Protein AF-A0A818R0W9-F1 (afdb_monomer_lite)

Radius of gyration: 15.57 Å; chains: 1; bounding box: 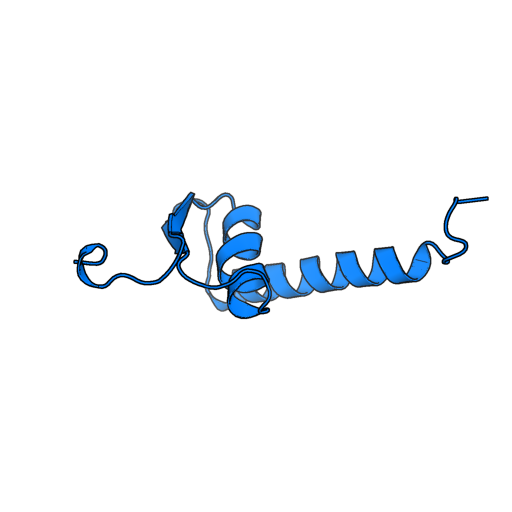54×27×24 Å

Sequence (75 aa):
THPFGLPLVPLVYIIKAFDRSVRSMVKAWGWTKDDVILHVLPLHHVHGLINALLTPLFVGATIIMLPHFDASKVI

Structure (mmCIF, N/CA/C/O backbone):
data_AF-A0A818R0W9-F1
#
_entry.id   AF-A0A818R0W9-F1
#
loop_
_atom_site.group_PDB
_atom_site.id
_atom_site.type_symbol
_atom_site.label_atom_id
_atom_site.label_alt_id
_atom_site.label_comp_id
_atom_site.label_asym_id
_atom_site.label_entity_id
_atom_site.label_seq_id
_atom_site.pdbx_PDB_ins_code
_atom_site.Cartn_x
_atom_site.Cartn_y
_atom_site.Cartn_z
_atom_site.occupancy
_atom_site.B_iso_or_equiv
_atom_site.auth_seq_id
_atom_site.auth_comp_id
_atom_site.auth_asym_id
_atom_site.auth_atom_id
_atom_site.pdbx_PDB_model_num
ATOM 1 N N . THR A 1 1 ? 35.235 -4.801 -6.182 1.00 48.59 1 THR A N 1
ATOM 2 C CA . THR A 1 1 ? 34.340 -4.567 -7.336 1.00 48.59 1 THR A CA 1
ATOM 3 C C . THR A 1 1 ? 33.127 -5.466 -7.170 1.00 48.59 1 THR A C 1
ATOM 5 O O . THR A 1 1 ? 33.296 -6.629 -6.837 1.00 48.59 1 THR A O 1
ATOM 8 N N . HIS A 1 2 ? 31.908 -4.921 -7.243 1.00 53.88 2 HIS A N 1
ATOM 9 C CA . HIS A 1 2 ? 30.676 -5.688 -6.997 1.00 53.88 2 HIS A CA 1
ATOM 10 C C . HIS A 1 2 ? 30.466 -6.715 -8.133 1.00 53.88 2 HIS A C 1
ATOM 12 O O . HIS A 1 2 ? 30.728 -6.354 -9.282 1.00 53.88 2 HIS A O 1
ATOM 18 N N . PRO A 1 3 ? 29.979 -7.944 -7.867 1.00 61.31 3 PRO A N 1
ATOM 19 C CA . PRO A 1 3 ? 29.938 -9.057 -8.835 1.00 61.31 3 PRO A CA 1
ATOM 20 C C . PRO A 1 3 ? 29.160 -8.818 -10.144 1.00 61.31 3 PRO A C 1
ATOM 22 O O . PRO A 1 3 ? 29.225 -9.653 -11.036 1.00 61.31 3 PRO A O 1
ATOM 25 N N . PHE A 1 4 ? 28.451 -7.693 -10.289 1.00 68.94 4 PHE A N 1
ATOM 26 C CA . PHE A 1 4 ? 27.541 -7.439 -11.412 1.00 68.94 4 PHE A CA 1
ATOM 27 C C . PHE A 1 4 ? 27.855 -6.181 -12.234 1.00 68.94 4 PHE A C 1
ATOM 29 O O . PHE A 1 4 ? 27.091 -5.857 -13.135 1.00 68.94 4 PHE A O 1
ATOM 36 N N . GLY A 1 5 ? 28.936 -5.446 -11.943 1.00 60.34 5 GLY A N 1
ATOM 37 C CA . GLY A 1 5 ? 29.398 -4.325 -12.785 1.00 60.34 5 GLY A CA 1
ATOM 38 C C . GLY A 1 5 ? 28.445 -3.123 -12.941 1.00 60.34 5 GLY A C 1
ATOM 39 O O . GLY A 1 5 ? 28.818 -2.139 -13.573 1.00 60.34 5 GLY A O 1
ATOM 40 N N . LEU A 1 6 ? 27.243 -3.157 -12.360 1.00 61.44 6 LEU A N 1
ATOM 41 C CA . LEU A 1 6 ? 26.296 -2.045 -12.378 1.00 61.44 6 LEU A CA 1
ATOM 42 C C . LEU A 1 6 ? 26.669 -1.018 -11.293 1.00 61.44 6 LEU A C 1
ATOM 44 O O . LEU A 1 6 ? 26.970 -1.415 -10.161 1.00 61.44 6 LEU A O 1
ATOM 48 N N . PRO A 1 7 ? 26.640 0.297 -11.583 1.00 63.31 7 PRO A N 1
ATOM 49 C CA . PRO A 1 7 ? 26.817 1.311 -10.549 1.00 63.31 7 PRO A CA 1
ATOM 50 C C . PRO A 1 7 ? 25.722 1.147 -9.482 1.00 63.31 7 PRO A C 1
ATOM 52 O O . PRO A 1 7 ? 24.592 0.816 -9.810 1.00 63.31 7 PRO A O 1
ATOM 55 N N . LEU A 1 8 ? 26.016 1.391 -8.200 1.00 62.84 8 LEU A N 1
ATOM 56 C CA . LEU A 1 8 ? 25.008 1.326 -7.117 1.00 62.84 8 LEU A CA 1
ATOM 57 C C . LEU A 1 8 ? 23.930 2.421 -7.235 1.00 62.84 8 LEU A C 1
ATOM 59 O O . LEU A 1 8 ? 22.858 2.341 -6.637 1.00 62.84 8 LEU A O 1
ATOM 63 N N . VAL A 1 9 ? 24.221 3.450 -8.027 1.00 72.06 9 VAL A N 1
ATOM 64 C CA . VAL A 1 9 ? 23.421 4.663 -8.195 1.00 72.06 9 VAL A CA 1
ATOM 65 C C . VAL A 1 9 ? 21.983 4.381 -8.685 1.00 72.06 9 VAL A C 1
ATOM 67 O O . VAL A 1 9 ? 21.054 4.853 -8.030 1.00 72.06 9 VAL A O 1
ATOM 70 N N . PRO A 1 10 ? 21.725 3.578 -9.740 1.00 79.25 10 PRO A N 1
ATOM 71 C CA . PRO A 1 10 ? 20.373 3.301 -10.233 1.00 79.25 10 PRO A CA 1
ATOM 72 C C . PRO A 1 10 ? 19.506 2.531 -9.230 1.00 79.25 10 PRO A C 1
ATOM 74 O O . PRO A 1 10 ? 18.320 2.826 -9.102 1.00 79.25 10 PRO A O 1
ATOM 77 N N . LEU A 1 11 ? 20.089 1.602 -8.46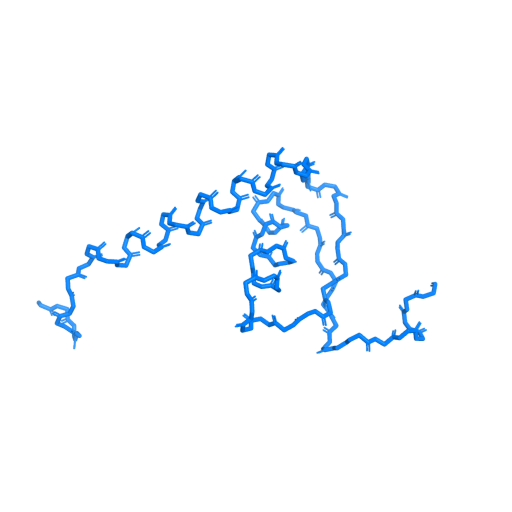3 1.00 83.00 11 LEU A N 1
ATOM 78 C CA . LEU A 1 11 ? 19.357 0.857 -7.434 1.00 83.00 11 LEU A CA 1
ATOM 79 C C . LEU A 1 11 ? 18.823 1.795 -6.340 1.00 83.00 11 LEU A C 1
ATOM 81 O O . LEU A 1 11 ? 17.659 1.700 -5.951 1.00 83.00 11 LEU A O 1
ATOM 85 N N . VAL A 1 12 ? 19.636 2.761 -5.900 1.00 88.38 12 VAL A N 1
ATOM 86 C CA . VAL A 1 12 ? 19.212 3.782 -4.92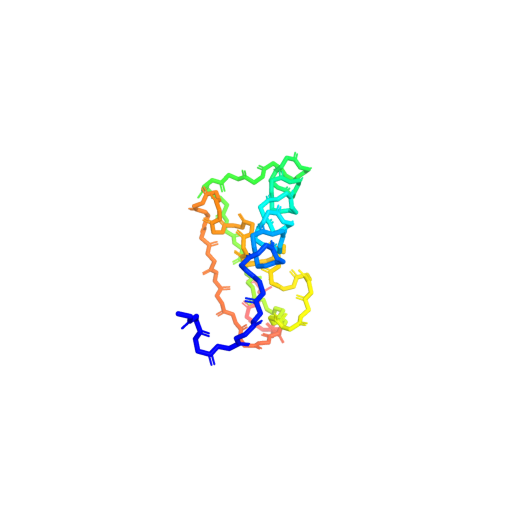8 1.00 88.38 12 VAL A CA 1
ATOM 87 C C . VAL A 1 12 ? 18.067 4.637 -5.480 1.00 88.38 12 VAL A C 1
ATOM 89 O O . VAL A 1 12 ? 17.134 4.963 -4.743 1.00 88.38 12 VAL A O 1
ATOM 92 N N . TYR A 1 13 ? 18.089 4.988 -6.770 1.00 88.50 13 TYR A N 1
ATOM 93 C CA . TYR A 1 13 ? 16.990 5.734 -7.393 1.00 88.50 13 TYR A CA 1
ATOM 94 C C . TYR A 1 13 ? 15.685 4.937 -7.436 1.00 88.50 13 TYR A C 1
ATOM 96 O O . TYR A 1 13 ? 14.628 5.512 -7.169 1.00 88.50 13 TYR A O 1
ATOM 104 N N . ILE A 1 14 ? 15.758 3.635 -7.718 1.00 91.25 14 ILE A N 1
ATOM 105 C CA . ILE A 1 14 ? 14.595 2.739 -7.742 1.00 91.25 14 ILE A CA 1
ATOM 106 C C . ILE A 1 14 ? 13.967 2.636 -6.349 1.00 91.25 14 ILE A C 1
ATOM 108 O O . ILE A 1 14 ? 12.768 2.859 -6.200 1.00 91.25 14 ILE A O 1
ATOM 112 N N . ILE A 1 15 ? 14.774 2.396 -5.310 1.00 92.88 15 ILE A N 1
ATOM 113 C CA . ILE A 1 15 ? 14.285 2.332 -3.922 1.00 92.88 15 ILE A CA 1
ATOM 114 C C . ILE A 1 15 ? 13.599 3.648 -3.531 1.00 92.88 15 ILE A C 1
ATOM 116 O O . ILE A 1 15 ? 12.496 3.646 -2.985 1.00 92.88 15 ILE A O 1
ATOM 120 N N . LYS A 1 16 ? 14.200 4.791 -3.886 1.00 94.12 16 LYS A N 1
ATOM 121 C CA . LYS A 1 16 ? 13.597 6.112 -3.651 1.00 94.12 16 LYS A CA 1
ATOM 122 C C . LYS A 1 16 ? 12.293 6.324 -4.429 1.00 94.12 16 LYS A C 1
ATOM 124 O O . LYS A 1 16 ? 11.430 7.064 -3.967 1.00 94.12 16 LYS A O 1
ATOM 129 N N . ALA A 1 17 ? 12.143 5.737 -5.615 1.00 94.62 17 ALA A N 1
ATOM 130 C CA . ALA A 1 17 ? 10.906 5.830 -6.389 1.00 94.62 17 ALA A CA 1
ATOM 131 C C . ALA A 1 17 ? 9.762 5.049 -5.728 1.00 94.62 17 ALA A C 1
ATOM 133 O O . ALA A 1 17 ? 8.640 5.558 -5.666 1.00 94.62 17 ALA A O 1
ATOM 134 N N . PHE A 1 18 ? 10.050 3.867 -5.176 1.00 95.69 18 PHE A N 1
ATOM 135 C CA . PHE A 1 18 ? 9.074 3.106 -4.398 1.00 95.69 18 PHE A CA 1
ATOM 136 C C . PHE A 1 18 ? 8.652 3.845 -3.126 1.00 95.69 18 PHE A C 1
ATOM 138 O O . PHE A 1 18 ? 7.454 4.011 -2.909 1.00 95.69 18 PHE A O 1
ATOM 145 N N . ASP A 1 19 ? 9.605 4.376 -2.352 1.00 97.56 19 ASP A N 1
ATOM 146 C CA . ASP A 1 19 ? 9.312 5.165 -1.144 1.00 97.56 19 ASP A CA 1
ATOM 147 C C . ASP A 1 19 ? 8.394 6.364 -1.449 1.00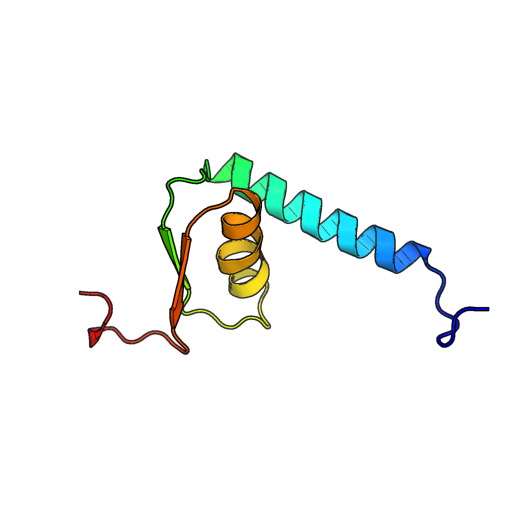 97.56 19 ASP A C 1
ATOM 149 O O . ASP A 1 19 ? 7.375 6.553 -0.784 1.00 97.56 19 ASP A O 1
ATOM 153 N N . ARG A 1 20 ? 8.674 7.126 -2.518 1.00 97.94 20 ARG A N 1
ATOM 154 C CA . ARG A 1 20 ? 7.805 8.239 -2.946 1.00 97.94 20 ARG A CA 1
ATOM 155 C C . ARG A 1 20 ? 6.403 7.780 -3.336 1.00 97.94 20 ARG A C 1
ATOM 157 O O . ARG A 1 20 ? 5.431 8.434 -2.964 1.00 97.94 20 ARG A O 1
ATOM 164 N N . SER A 1 21 ? 6.301 6.686 -4.087 1.00 97.88 21 SER A N 1
ATOM 165 C CA . SER A 1 21 ? 5.012 6.160 -4.555 1.00 97.88 21 SER A CA 1
ATOM 166 C C . SER A 1 21 ? 4.144 5.720 -3.376 1.00 97.88 21 SER A C 1
ATOM 168 O O . SER A 1 21 ? 2.978 6.101 -3.291 1.00 97.88 21 SER A O 1
ATOM 170 N N . VAL A 1 22 ? 4.743 5.003 -2.423 1.00 98.31 22 VAL A N 1
ATOM 171 C CA . VAL A 1 22 ? 4.085 4.563 -1.189 1.00 98.31 22 VAL A CA 1
ATOM 172 C C . VAL A 1 22 ? 3.641 5.759 -0.344 1.00 98.31 22 VAL A C 1
ATOM 174 O O . VAL A 1 22 ? 2.466 5.859 -0.007 1.00 98.31 22 VAL A O 1
ATOM 177 N N . ARG A 1 23 ? 4.524 6.729 -0.065 1.00 98.31 23 ARG A N 1
ATOM 178 C CA . ARG A 1 23 ? 4.165 7.933 0.713 1.00 98.31 23 ARG A CA 1
ATOM 179 C C . ARG A 1 23 ? 3.051 8.748 0.061 1.00 98.31 23 ARG A C 1
ATOM 181 O O . ARG A 1 23 ? 2.198 9.286 0.764 1.00 98.31 23 ARG A O 1
ATOM 188 N N . SER A 1 24 ? 3.054 8.842 -1.270 1.00 98.25 24 SER A N 1
ATOM 189 C CA . SER A 1 24 ? 1.974 9.490 -2.016 1.00 98.25 24 SER A CA 1
ATOM 190 C C . SER A 1 24 ? 0.645 8.770 -1.808 1.00 98.25 24 SER A C 1
ATOM 192 O O . SER A 1 24 ? -0.365 9.438 -1.606 1.00 98.25 24 SER A O 1
ATOM 194 N N . MET A 1 25 ? 0.641 7.435 -1.821 1.00 98.06 25 MET A N 1
ATOM 195 C CA . MET A 1 25 ? -0.567 6.640 -1.602 1.00 98.06 25 MET A CA 1
ATOM 196 C C . MET A 1 25 ? -1.087 6.767 -0.169 1.00 98.06 25 MET A C 1
ATOM 198 O O . MET A 1 25 ? -2.272 7.021 0.030 1.00 98.06 25 MET A O 1
ATOM 202 N N . VAL A 1 26 ? -0.193 6.691 0.825 1.00 98.44 26 VAL A N 1
ATOM 203 C CA . VAL A 1 26 ? -0.546 6.912 2.236 1.00 98.44 26 VAL A CA 1
ATOM 204 C C . VAL A 1 26 ? -1.213 8.270 2.417 1.00 98.44 26 VAL A C 1
ATOM 206 O O . VAL A 1 26 ? -2.280 8.358 3.014 1.00 98.44 26 VAL A O 1
ATOM 209 N N . LYS A 1 27 ? -0.625 9.331 1.852 1.00 98.31 27 LYS A N 1
ATOM 210 C CA . LYS A 1 27 ? -1.185 10.682 1.944 1.00 98.31 27 LYS A CA 1
ATOM 211 C C . LYS A 1 27 ? -2.519 10.816 1.209 1.00 98.31 27 LYS A C 1
ATOM 213 O O . LYS A 1 27 ? -3.410 11.490 1.710 1.00 98.31 27 LYS A O 1
ATOM 218 N N . ALA A 1 28 ? -2.631 10.244 0.012 1.00 98.12 28 ALA A N 1
ATOM 219 C CA . ALA A 1 28 ? -3.811 10.404 -0.828 1.00 98.12 28 ALA A CA 1
ATOM 220 C C . ALA A 1 28 ? -5.038 9.691 -0.251 1.00 98.12 28 ALA A C 1
ATOM 222 O O . ALA A 1 28 ? -6.141 10.220 -0.353 1.00 98.12 28 ALA A O 1
ATOM 223 N N . TRP A 1 29 ? -4.852 8.500 0.322 1.00 97.25 29 TRP A N 1
ATOM 224 C CA . TRP A 1 29 ? -5.953 7.650 0.792 1.00 97.25 29 TRP A CA 1
ATOM 225 C C . TRP A 1 29 ? -6.068 7.569 2.313 1.00 97.25 29 TRP A C 1
ATOM 227 O O . TRP A 1 29 ? -6.991 6.941 2.814 1.00 97.25 29 TRP A O 1
ATOM 237 N N . GLY A 1 30 ? -5.168 8.224 3.048 1.00 97.75 30 GLY A N 1
ATOM 238 C CA . GLY A 1 30 ? -5.237 8.294 4.505 1.00 97.75 30 GLY A CA 1
ATOM 239 C C . GLY A 1 30 ? -4.959 6.963 5.196 1.00 97.75 30 GLY A C 1
ATOM 240 O O . GLY A 1 30 ? -5.516 6.730 6.260 1.00 97.75 30 GLY A O 1
ATOM 241 N N . TRP A 1 31 ? -4.113 6.111 4.606 1.00 98.25 31 TRP A N 1
ATOM 242 C CA . TRP A 1 31 ? -3.760 4.810 5.178 1.00 98.25 31 TRP A CA 1
ATOM 243 C C . TRP A 1 31 ? -3.235 4.931 6.611 1.00 98.25 31 TRP A C 1
ATOM 245 O O . TRP A 1 31 ? -2.356 5.745 6.913 1.00 98.25 31 TRP A O 1
ATOM 255 N N . THR A 1 32 ? -3.727 4.050 7.467 1.00 98.38 32 THR A N 1
ATOM 256 C CA . THR A 1 32 ? -3.380 3.915 8.876 1.00 98.38 32 THR A CA 1
ATOM 257 C C . THR A 1 32 ? -3.014 2.469 9.199 1.00 98.38 32 THR A C 1
ATOM 259 O O . THR A 1 32 ? -3.296 1.543 8.443 1.00 98.38 32 THR A O 1
ATOM 262 N N . LYS A 1 33 ? -2.395 2.254 10.360 1.00 98.56 33 LYS A N 1
ATOM 263 C CA . LYS A 1 33 ? -2.097 0.909 10.874 1.00 98.56 33 LYS A CA 1
ATOM 264 C C . LYS A 1 33 ? -3.351 0.069 11.169 1.00 98.56 33 LYS A C 1
ATOM 266 O O . LYS A 1 33 ? -3.245 -1.145 11.289 1.00 98.56 33 LYS A O 1
ATOM 271 N N . ASP A 1 34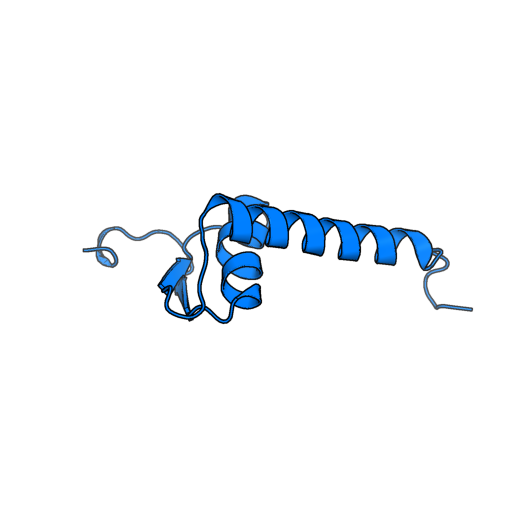 ? -4.499 0.722 11.351 1.00 98.62 34 ASP A N 1
ATOM 272 C CA . ASP A 1 34 ? -5.749 0.070 11.752 1.00 98.62 34 ASP A CA 1
ATOM 273 C C . ASP A 1 34 ? -6.524 -0.456 10.529 1.00 98.62 34 ASP A C 1
ATOM 275 O O . ASP A 1 34 ? -7.510 -1.178 10.679 1.00 98.62 34 ASP A O 1
ATOM 279 N N . ASP A 1 35 ? -6.059 -0.138 9.316 1.00 98.44 35 ASP A N 1
ATOM 280 C CA . ASP A 1 35 ? -6.644 -0.635 8.078 1.00 98.44 35 ASP A CA 1
ATOM 281 C C . ASP A 1 35 ? -6.367 -2.130 7.862 1.00 98.44 35 ASP A C 1
ATOM 283 O O . ASP A 1 35 ? -5.319 -2.682 8.224 1.00 98.44 35 ASP A O 1
ATOM 287 N N . VAL A 1 36 ? -7.319 -2.785 7.197 1.00 98.06 36 VAL A N 1
ATOM 288 C CA . VAL A 1 36 ? -7.217 -4.176 6.757 1.00 98.06 36 VAL A CA 1
ATOM 289 C C . VAL A 1 36 ? -7.588 -4.244 5.284 1.00 98.06 36 VAL A C 1
ATOM 291 O O . VAL A 1 36 ? -8.666 -3.800 4.894 1.00 98.06 36 VAL A O 1
ATOM 294 N N . ILE A 1 37 ? -6.719 -4.827 4.460 1.00 97.19 37 ILE A N 1
ATOM 295 C CA . ILE A 1 37 ? -6.973 -4.993 3.026 1.00 97.19 37 ILE A CA 1
ATOM 296 C C . ILE A 1 37 ? -6.968 -6.453 2.611 1.00 97.19 37 ILE A C 1
ATOM 298 O O . ILE A 1 37 ? -6.094 -7.233 2.986 1.00 97.19 37 ILE A O 1
ATOM 302 N N . LEU A 1 38 ? -7.934 -6.800 1.766 1.00 96.56 38 LEU A N 1
ATOM 303 C CA . LEU A 1 38 ? -7.953 -8.059 1.045 1.00 96.56 38 LEU A CA 1
ATOM 304 C C . LEU A 1 38 ? -7.168 -7.917 -0.267 1.00 96.56 38 LEU A C 1
ATOM 306 O O . LEU A 1 38 ? -7.617 -7.273 -1.215 1.00 96.56 38 LEU A O 1
ATOM 310 N N . HIS A 1 39 ? -5.995 -8.535 -0.339 1.00 97.38 39 HIS A N 1
ATOM 311 C CA . HIS A 1 39 ? -5.145 -8.520 -1.520 1.00 97.38 39 HIS A CA 1
ATOM 312 C C . HIS A 1 39 ? -5.439 -9.725 -2.420 1.00 97.38 39 HIS A C 1
ATOM 314 O O . HIS A 1 39 ? -4.973 -10.834 -2.174 1.00 97.38 39 HIS A O 1
ATOM 320 N N . VAL A 1 40 ? -6.156 -9.480 -3.517 1.00 96.88 40 VAL A N 1
ATOM 321 C CA . VAL A 1 40 ? -6.514 -10.481 -4.550 1.00 96.88 40 VAL A CA 1
ATOM 322 C C . VAL A 1 40 ? -5.821 -10.242 -5.898 1.00 96.88 40 VAL A C 1
ATOM 324 O O . VAL A 1 40 ? -6.108 -10.922 -6.882 1.00 96.88 40 VAL A O 1
ATOM 327 N N . LEU A 1 41 ? -4.951 -9.231 -5.974 1.00 97.31 41 LEU A N 1
ATOM 328 C CA . LEU A 1 41 ? -4.361 -8.762 -7.229 1.00 97.31 41 LEU A CA 1
ATOM 329 C C . LEU A 1 41 ? -2.993 -9.408 -7.518 1.00 97.31 41 LEU A C 1
ATOM 331 O O . LEU A 1 41 ? -2.324 -9.870 -6.597 1.00 97.31 41 LEU A O 1
ATOM 335 N N . PRO A 1 42 ? -2.520 -9.425 -8.775 1.00 96.25 42 PRO A N 1
ATOM 336 C CA . PRO A 1 42 ? -1.187 -9.933 -9.094 1.00 96.25 42 PRO A CA 1
ATOM 337 C C . PRO A 1 42 ? -0.058 -8.989 -8.656 1.00 96.25 42 PRO A C 1
ATOM 339 O O . PRO A 1 42 ? -0.146 -7.772 -8.823 1.00 96.25 42 PRO A O 1
ATOM 342 N N . LEU A 1 43 ? 1.063 -9.552 -8.193 1.00 96.44 43 LEU A N 1
ATOM 343 C CA . LEU A 1 43 ? 2.236 -8.786 -7.735 1.00 96.44 43 LEU A CA 1
ATOM 344 C C . LEU A 1 43 ? 3.148 -8.271 -8.861 1.00 96.44 43 LEU A C 1
ATOM 346 O O . LEU A 1 43 ? 4.043 -7.470 -8.609 1.00 96.44 43 LEU A O 1
ATOM 350 N N . HIS A 1 44 ? 2.933 -8.701 -10.105 1.00 95.38 44 HIS A N 1
ATOM 351 C CA . HIS A 1 44 ? 3.689 -8.210 -11.266 1.00 95.38 44 HIS A CA 1
ATOM 352 C C . HIS A 1 44 ? 3.094 -6.927 -11.875 1.00 95.38 44 HIS A C 1
ATOM 354 O O . HIS A 1 44 ? 3.636 -6.396 -12.841 1.00 95.38 44 HIS A O 1
ATOM 360 N N . HIS A 1 45 ? 1.995 -6.411 -11.314 1.00 94.94 45 HIS A N 1
ATOM 361 C CA . HIS A 1 45 ? 1.410 -5.123 -11.682 1.00 94.94 45 HIS A CA 1
ATOM 362 C C . HIS A 1 45 ? 1.563 -4.107 -10.549 1.00 94.94 45 HIS A C 1
ATOM 364 O O . HIS A 1 45 ? 1.432 -4.438 -9.372 1.00 94.94 45 HIS A O 1
ATOM 370 N N . VAL A 1 46 ? 1.765 -2.835 -10.918 1.00 96.12 46 VAL A N 1
ATOM 371 C CA . VAL A 1 46 ? 1.956 -1.719 -9.972 1.00 96.12 46 VAL A CA 1
ATOM 372 C C . VAL A 1 46 ? 0.826 -1.606 -8.947 1.00 96.12 46 VAL A C 1
ATOM 374 O O . VAL A 1 46 ? 1.077 -1.278 -7.792 1.00 96.12 46 VAL A O 1
ATOM 377 N N . HIS A 1 47 ? -0.410 -1.919 -9.341 1.00 96.38 47 HIS A N 1
ATOM 378 C CA . HIS A 1 47 ? -1.553 -1.850 -8.441 1.00 96.38 47 HIS A CA 1
ATOM 379 C C . HIS A 1 47 ? -1.475 -2.917 -7.336 1.00 96.38 47 HIS A C 1
ATOM 381 O O . HIS A 1 47 ? -1.665 -2.593 -6.170 1.00 96.38 47 HIS A O 1
ATOM 387 N N . GLY A 1 48 ? -1.141 -4.170 -7.658 1.00 97.19 48 GLY A N 1
ATOM 388 C CA . GLY A 1 48 ? -0.945 -5.193 -6.626 1.00 97.19 48 GLY A CA 1
ATOM 389 C C . GLY A 1 48 ? 0.275 -4.880 -5.760 1.00 97.19 48 GLY A C 1
ATOM 390 O O . GLY A 1 48 ? 0.180 -4.789 -4.542 1.00 97.19 48 GLY A O 1
ATOM 391 N N . LEU A 1 49 ? 1.416 -4.607 -6.393 1.00 97.38 49 LEU A N 1
ATOM 392 C CA . LEU A 1 49 ? 2.674 -4.421 -5.675 1.00 97.38 49 LEU A CA 1
ATOM 393 C C . LEU A 1 49 ? 2.707 -3.157 -4.803 1.00 97.38 49 LEU A C 1
ATOM 395 O O . LEU A 1 49 ? 3.067 -3.226 -3.633 1.00 97.38 49 LEU A O 1
ATOM 399 N N . ILE A 1 50 ? 2.377 -1.988 -5.353 1.00 97.38 50 ILE A N 1
ATOM 400 C CA . ILE A 1 50 ? 2.511 -0.717 -4.623 1.00 97.38 50 ILE A CA 1
ATOM 401 C C . ILE A 1 50 ? 1.299 -0.464 -3.756 1.00 97.38 50 ILE A C 1
ATOM 403 O O . ILE A 1 50 ? 1.434 -0.217 -2.560 1.00 97.38 50 ILE A O 1
ATOM 407 N N . ASN A 1 51 ? 0.123 -0.490 -4.372 1.00 96.75 51 ASN A N 1
ATOM 408 C CA . ASN A 1 51 ? -1.087 -0.052 -3.708 1.00 96.75 51 ASN A CA 1
ATOM 409 C C . ASN A 1 51 ? -1.580 -1.095 -2.697 1.00 96.75 51 ASN A C 1
ATOM 411 O O . ASN A 1 51 ? -1.782 -0.763 -1.536 1.00 96.75 51 ASN A O 1
ATOM 415 N N . ALA A 1 52 ? -1.708 -2.357 -3.114 1.00 97.38 52 ALA A N 1
ATOM 416 C CA . ALA A 1 52 ? -2.295 -3.394 -2.267 1.00 97.38 52 ALA A CA 1
ATOM 417 C C . ALA A 1 52 ? -1.298 -4.092 -1.322 1.00 97.38 52 ALA A C 1
ATOM 419 O O . ALA A 1 52 ? -1.736 -4.666 -0.328 1.00 97.38 52 ALA A O 1
ATOM 420 N N . LEU A 1 53 ? 0.014 -4.049 -1.599 1.00 98.00 53 LEU A N 1
ATOM 421 C CA . LEU A 1 53 ? 1.041 -4.692 -0.766 1.00 98.00 53 LEU A CA 1
ATOM 422 C C . LEU A 1 53 ? 1.949 -3.690 -0.037 1.00 98.00 53 LEU A C 1
ATOM 424 O O . LEU A 1 53 ? 1.949 -3.636 1.190 1.00 98.00 53 LEU A O 1
ATOM 428 N N . LEU A 1 54 ? 2.750 -2.901 -0.758 1.00 98.12 54 LEU A N 1
ATOM 429 C CA . LEU A 1 54 ? 3.783 -2.076 -0.118 1.00 98.12 54 LEU A CA 1
ATOM 430 C C . LEU A 1 54 ? 3.214 -0.910 0.702 1.00 98.12 54 LEU A C 1
ATOM 432 O O . LEU A 1 54 ? 3.765 -0.589 1.751 1.00 98.12 54 LEU A O 1
ATOM 436 N N . THR A 1 55 ? 2.121 -0.289 0.258 1.00 98.38 55 THR A N 1
ATOM 437 C CA . THR A 1 55 ? 1.480 0.821 0.984 1.00 98.38 55 THR A CA 1
ATOM 438 C C . THR A 1 55 ? 0.913 0.400 2.347 1.00 98.38 55 THR A C 1
ATOM 440 O O . THR A 1 55 ? 1.306 1.011 3.343 1.00 98.38 55 THR A O 1
ATOM 443 N N . PRO A 1 56 ? 0.062 -0.640 2.447 1.00 98.19 56 PRO A N 1
ATOM 444 C CA . PRO A 1 56 ? -0.429 -1.127 3.736 1.00 98.19 56 PRO A CA 1
ATOM 445 C C . PRO A 1 56 ? 0.707 -1.594 4.656 1.00 98.19 56 PRO A C 1
ATOM 447 O O . PRO A 1 56 ? 0.729 -1.228 5.830 1.00 98.19 56 PRO A O 1
ATOM 450 N N . LEU A 1 57 ? 1.713 -2.310 4.132 1.00 98.00 57 LEU A N 1
ATOM 451 C CA . LEU A 1 57 ? 2.877 -2.709 4.937 1.00 98.00 57 LEU A CA 1
ATOM 452 C C . LEU A 1 57 ? 3.645 -1.509 5.501 1.00 98.00 57 LEU A C 1
ATOM 454 O O . LEU A 1 57 ? 4.109 -1.559 6.637 1.00 98.00 57 LEU A O 1
ATOM 458 N N . PHE A 1 58 ? 3.777 -0.429 4.730 1.00 98.31 58 PHE A N 1
ATOM 459 C CA . PHE A 1 58 ? 4.510 0.763 5.153 1.00 98.31 58 PHE A CA 1
ATOM 460 C C . PHE A 1 58 ? 3.883 1.456 6.367 1.00 98.31 58 PHE A C 1
ATOM 462 O O . PHE A 1 58 ? 4.612 1.986 7.204 1.00 98.31 58 PHE A O 1
ATOM 469 N N . VAL A 1 59 ? 2.552 1.452 6.481 1.00 98.38 59 VAL A N 1
ATOM 470 C CA . VAL A 1 59 ? 1.843 2.031 7.637 1.00 98.38 59 VAL A CA 1
ATOM 471 C C . VAL A 1 59 ? 1.630 1.033 8.779 1.00 98.38 59 VAL A C 1
ATOM 473 O O . VAL A 1 59 ? 1.179 1.432 9.849 1.00 98.38 59 VAL A O 1
ATOM 476 N N . GLY A 1 60 ? 1.964 -0.246 8.575 1.00 98.44 60 GLY A N 1
ATOM 477 C CA . GLY A 1 60 ? 1.731 -1.319 9.545 1.00 98.44 60 GLY A CA 1
ATOM 478 C C . GLY A 1 60 ? 0.307 -1.885 9.533 1.00 98.44 60 GLY A C 1
ATOM 479 O O . GLY A 1 60 ? -0.111 -2.457 10.535 1.00 98.44 60 GLY A O 1
ATOM 480 N N . ALA A 1 61 ? -0.427 -1.714 8.431 1.00 98.56 61 ALA A N 1
ATOM 481 C CA . ALA A 1 61 ? -1.766 -2.267 8.236 1.00 98.56 61 ALA A CA 1
ATOM 482 C C . ALA A 1 61 ? -1.739 -3.794 8.057 1.00 98.56 61 ALA A C 1
ATOM 484 O O . ALA A 1 61 ? -0.708 -4.396 7.737 1.00 98.56 61 ALA A O 1
ATOM 485 N N . THR A 1 62 ? -2.902 -4.426 8.211 1.00 98.56 62 THR A N 1
ATOM 486 C CA . THR A 1 62 ? -3.054 -5.875 8.014 1.00 98.56 62 THR A CA 1
ATOM 487 C C . THR A 1 62 ? -3.411 -6.199 6.565 1.00 98.56 62 THR A C 1
ATOM 489 O O . THR A 1 62 ? -4.253 -5.544 5.953 1.00 98.56 62 THR A O 1
ATOM 492 N N . ILE A 1 63 ? -2.806 -7.256 6.017 1.00 98.31 63 ILE A N 1
ATOM 493 C CA . ILE A 1 63 ? -3.075 -7.732 4.656 1.00 98.31 63 ILE A CA 1
ATOM 494 C C . ILE A 1 63 ? -3.562 -9.176 4.710 1.00 98.31 63 ILE A C 1
ATOM 496 O O . ILE A 1 63 ? -2.863 -10.061 5.202 1.00 98.31 63 ILE A O 1
ATOM 500 N N . ILE A 1 64 ? -4.743 -9.419 4.150 1.00 97.12 64 ILE A N 1
ATOM 501 C CA . ILE A 1 64 ? -5.292 -10.754 3.924 1.00 97.12 64 ILE A CA 1
ATOM 502 C C . ILE A 1 64 ? -4.997 -11.128 2.472 1.00 97.12 64 ILE A C 1
ATOM 504 O O . ILE A 1 64 ? -5.535 -10.525 1.547 1.00 97.12 64 ILE A O 1
ATOM 508 N N . MET A 1 65 ? -4.126 -12.111 2.259 1.00 96.44 65 MET A N 1
ATOM 509 C CA . MET A 1 65 ? -3.703 -12.527 0.919 1.00 96.44 65 MET A CA 1
ATOM 510 C C . MET A 1 65 ? -4.612 -13.626 0.365 1.00 96.44 65 MET A C 1
ATOM 512 O O . MET A 1 65 ? -4.787 -14.667 0.999 1.00 96.44 65 MET A O 1
ATOM 516 N N . LEU A 1 66 ? -5.108 -13.438 -0.858 1.00 94.69 66 LEU A N 1
ATOM 517 C CA . LEU A 1 66 ? -5.762 -14.478 -1.652 1.00 94.69 66 LEU A CA 1
ATOM 518 C C . LEU A 1 66 ? -5.055 -14.636 -3.008 1.00 94.69 66 LEU A C 1
ATOM 520 O O . LEU A 1 66 ? -4.617 -13.646 -3.594 1.00 94.69 66 LEU A O 1
ATOM 524 N N . PRO A 1 67 ? -4.953 -15.867 -3.544 1.00 92.25 67 PRO A N 1
ATOM 525 C CA . PRO A 1 67 ? -4.234 -16.122 -4.794 1.00 92.25 67 PRO A CA 1
ATOM 526 C C . PRO A 1 67 ? -4.906 -15.488 -6.022 1.00 92.25 67 PRO A C 1
ATOM 528 O O . PRO A 1 67 ? -4.240 -15.212 -7.015 1.00 92.25 67 PRO A O 1
ATOM 531 N N . HIS A 1 68 ? -6.222 -15.299 -5.969 1.00 91.00 68 HIS A N 1
ATOM 532 C CA . HIS A 1 68 ? -7.039 -14.652 -6.989 1.00 91.00 68 HIS A CA 1
ATOM 533 C C . HIS A 1 68 ? -8.358 -14.200 -6.358 1.00 91.00 68 HIS A C 1
ATOM 535 O O . HIS A 1 68 ? -8.699 -14.604 -5.243 1.00 91.00 68 HIS A O 1
ATOM 541 N N . PHE A 1 69 ? -9.101 -13.366 -7.079 1.00 93.50 69 PHE A N 1
ATOM 542 C CA . PHE A 1 69 ? -10.440 -12.961 -6.672 1.00 93.50 69 PHE A CA 1
ATOM 543 C C . PHE A 1 69 ? -11.423 -14.137 -6.759 1.00 93.50 69 PHE A C 1
ATOM 545 O O . PHE A 1 69 ? -11.529 -14.785 -7.799 1.00 93.50 69 PHE A O 1
ATOM 552 N N . ASP A 1 70 ? -12.157 -14.372 -5.675 1.00 92.38 70 ASP A N 1
ATOM 553 C CA . ASP A 1 70 ? -13.199 -15.392 -5.562 1.00 92.38 70 ASP A CA 1
ATOM 554 C C . ASP A 1 70 ? -14.401 -14.776 -4.842 1.00 92.38 70 ASP A C 1
ATOM 556 O O . ASP A 1 70 ? -14.358 -14.561 -3.631 1.00 92.38 70 ASP A O 1
ATOM 560 N N . ALA A 1 71 ? -15.470 -14.483 -5.586 1.00 92.44 71 ALA A N 1
ATOM 561 C CA . ALA A 1 71 ? -16.652 -13.803 -5.057 1.00 92.44 71 ALA A CA 1
ATOM 562 C C . ALA A 1 71 ? -17.312 -14.560 -3.893 1.00 92.44 71 ALA A C 1
ATOM 564 O O . ALA A 1 71 ? -17.907 -13.932 -3.024 1.00 92.44 71 ALA A O 1
ATOM 565 N N . SER A 1 72 ? -17.169 -15.890 -3.831 1.00 91.31 72 SER A N 1
ATOM 566 C CA . SER A 1 72 ? -17.737 -16.693 -2.741 1.00 91.31 72 SER A CA 1
ATOM 567 C C . SER A 1 72 ? -17.058 -16.452 -1.386 1.00 91.31 72 SER A C 1
ATOM 569 O O . SER A 1 72 ? -17.631 -16.759 -0.345 1.00 91.31 72 SER A O 1
ATOM 571 N N . LYS A 1 73 ? -15.846 -15.883 -1.397 1.00 85.31 73 LYS A N 1
ATOM 572 C CA . LYS A 1 73 ? -15.030 -15.588 -0.209 1.00 85.31 73 LYS A CA 1
ATOM 573 C C . LYS A 1 73 ? -15.065 -14.115 0.203 1.00 85.31 73 LYS A C 1
ATOM 575 O O . LYS A 1 73 ? -14.380 -13.750 1.154 1.00 85.31 73 LYS A O 1
ATOM 580 N N . VAL A 1 74 ? -15.806 -13.274 -0.523 1.00 78.38 74 VAL A N 1
ATOM 581 C CA . VAL A 1 74 ? -15.867 -11.810 -0.334 1.00 78.38 74 VAL A CA 1
ATOM 582 C C . VAL A 1 74 ? -17.316 -11.365 -0.077 1.00 78.38 74 VAL A C 1
ATOM 584 O O . VAL A 1 74 ? -17.772 -10.363 -0.621 1.00 78.38 74 VAL A O 1
ATOM 587 N N . ILE A 1 75 ? -18.054 -12.155 0.707 1.00 61.38 75 ILE A N 1
ATOM 588 C CA . ILE A 1 75 ? -19.466 -11.930 1.064 1.00 61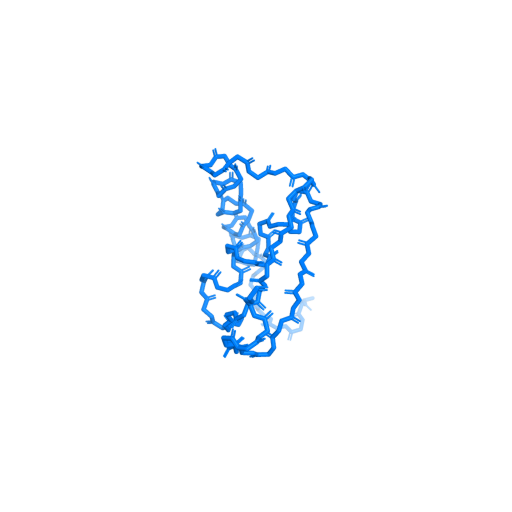.38 75 ILE A CA 1
ATOM 589 C C . ILE A 1 75 ? -19.554 -11.395 2.491 1.00 61.38 75 ILE A C 1
ATOM 591 O O . ILE A 1 75 ? -18.827 -11.942 3.351 1.00 61.38 75 ILE A O 1
#

pLDDT: mean 90.95, std 12.51, range [48.59, 98.62]

Secondary structure (DSSP, 8-state):
--TT---HHHHHHHHHHHHHHHHHHHHHHT--TT-EEEE-S-TTSHIIIIIIIIHHHHHT-EEEE-SS--GGG--

Foldseek 3Di:
DDPPPDDCVVVVVVVVVLVVLLVVLCVVPVAALADEDEQADDCVDCCNVRVQPVNNVVRNHHYHYDPHDDVVVVD